Protein AF-B0NL54-F1 (afdb_monomer_lite)

pLDDT: mean 79.81, std 12.01, range [40.44, 94.69]

Foldseek 3Di:
DVVVVVVVVVVVVVVVVVVVVVVVVVVVVVVVVVVVVVCVVLVPLQVVLVVCVVVVNNVSSQVSLVVSLVVQLVVLLVVLVVVPDPCSFVSLQVSLVVSCVVSCVVCVPPPDDDPSVCSNTSVSVCCVVVPD

Organism: NCBI:txid449673

Secondary structure (DSSP, 8-state):
-HHHHHHHHHHHHHHHHHHHHHHHHHHHHHHHHHHHHHHHHHHHHHHHHHHHHHTT-HHHHHHHHHHHHHHHHHHHHHHHHHT--TTHHHHHHHHHHHHHHHHHHHHTT-SS---GGGGSSHHHHHHHHH--

Radius of gyration: 24.1 Å; chains: 1; bounding box: 74×24×54 Å

Structure (mmCIF, N/CA/C/O backbone):
data_AF-B0NL54-F1
#
_entry.id   AF-B0NL54-F1
#
loop_
_atom_site.group_PDB
_atom_site.id
_atom_site.type_symbol
_atom_site.label_atom_id
_atom_site.label_alt_id
_atom_site.label_comp_id
_atom_site.label_asym_id
_atom_site.label_entity_id
_atom_site.label_seq_id
_atom_site.pdbx_PDB_ins_code
_atom_site.Cartn_x
_atom_site.Cartn_y
_atom_site.Cartn_z
_atom_site.occupancy
_atom_site.B_iso_or_equiv
_atom_site.auth_seq_id
_atom_site.auth_comp_id
_atom_site.auth_asym_id
_atom_site.auth_atom_id
_atom_site.pdbx_PDB_model_num
ATOM 1 N N . MET A 1 1 ? 55.618 13.440 -29.341 1.00 57.75 1 MET A N 1
ATOM 2 C CA . MET A 1 1 ? 54.455 14.206 -28.835 1.00 57.75 1 MET A CA 1
ATOM 3 C C . MET A 1 1 ? 53.142 13.418 -28.956 1.00 57.75 1 MET A C 1
ATOM 5 O O . MET A 1 1 ? 52.410 13.356 -27.980 1.00 57.75 1 MET A O 1
ATOM 9 N N . ASN A 1 2 ? 52.888 12.725 -30.075 1.00 73.50 2 ASN A N 1
ATOM 10 C CA . ASN A 1 2 ? 51.617 12.015 -30.335 1.00 73.50 2 ASN A CA 1
ATOM 11 C C . ASN A 1 2 ? 51.356 10.774 -29.453 1.00 73.50 2 ASN A C 1
ATOM 13 O O . ASN A 1 2 ? 50.205 10.497 -29.118 1.00 73.50 2 ASN A O 1
ATOM 17 N N . ASN A 1 3 ? 52.403 10.052 -29.031 1.00 83.12 3 ASN A N 1
ATOM 18 C CA . ASN A 1 3 ? 52.238 8.831 -28.227 1.00 83.12 3 ASN A CA 1
ATOM 19 C C . ASN A 1 3 ? 51.778 9.127 -26.794 1.00 83.12 3 ASN A C 1
ATOM 21 O O . ASN A 1 3 ? 50.918 8.425 -26.279 1.00 83.12 3 ASN A O 1
ATOM 25 N N . LEU A 1 4 ? 52.297 10.190 -26.167 1.00 86.94 4 LEU A N 1
ATOM 26 C CA . LEU A 1 4 ? 51.869 10.594 -24.822 1.00 86.94 4 LEU A CA 1
ATOM 27 C C . LEU A 1 4 ? 50.408 11.046 -24.827 1.00 86.94 4 LEU A C 1
ATOM 29 O O . LEU A 1 4 ? 49.632 10.590 -23.998 1.00 86.94 4 LEU A O 1
ATOM 33 N N . ILE A 1 5 ? 50.020 11.855 -25.817 1.00 91.62 5 ILE A N 1
ATOM 34 C CA . ILE A 1 5 ? 48.635 12.308 -25.993 1.00 91.62 5 ILE A CA 1
ATOM 35 C C . ILE A 1 5 ? 47.696 11.109 -26.204 1.00 91.62 5 ILE A C 1
ATOM 37 O O . ILE A 1 5 ? 46.653 11.035 -25.559 1.00 91.62 5 ILE A O 1
ATOM 41 N N . SER A 1 6 ? 48.083 10.131 -27.035 1.00 91.25 6 SER A N 1
ATOM 42 C CA . SER A 1 6 ? 47.286 8.909 -27.243 1.00 91.25 6 SER A CA 1
ATOM 43 C C . SER A 1 6 ? 47.117 8.088 -25.966 1.00 91.25 6 SER A C 1
ATOM 45 O O . SER A 1 6 ? 46.012 7.639 -25.672 1.00 91.25 6 SER A O 1
ATOM 47 N N . ILE A 1 7 ? 48.186 7.918 -25.181 1.00 93.31 7 ILE A N 1
ATOM 48 C CA . ILE A 1 7 ? 48.131 7.187 -23.907 1.00 93.31 7 ILE A CA 1
ATOM 49 C C . ILE A 1 7 ? 47.221 7.919 -22.916 1.00 93.31 7 ILE A C 1
ATOM 51 O O . ILE A 1 7 ? 46.386 7.288 -22.272 1.00 93.31 7 ILE A O 1
ATOM 55 N N . THR A 1 8 ? 47.323 9.247 -22.825 1.00 92.00 8 THR A N 1
ATOM 56 C CA . THR A 1 8 ? 46.456 10.049 -21.955 1.00 92.00 8 THR A CA 1
ATOM 57 C C . THR A 1 8 ? 44.985 9.901 -22.343 1.00 92.00 8 THR A C 1
ATOM 59 O O . THR A 1 8 ? 44.158 9.652 -21.470 1.00 92.00 8 THR A O 1
ATOM 62 N N . ILE A 1 9 ? 44.649 9.975 -23.634 1.00 92.94 9 ILE A N 1
ATOM 63 C CA . ILE A 1 9 ? 43.268 9.797 -24.112 1.00 92.94 9 ILE A CA 1
ATOM 64 C C . ILE A 1 9 ? 42.753 8.386 -23.794 1.00 92.94 9 ILE A C 1
ATOM 66 O O . ILE A 1 9 ? 41.619 8.241 -23.339 1.00 92.94 9 ILE A O 1
ATOM 70 N N . LEU A 1 10 ? 43.585 7.354 -23.967 1.00 93.69 10 LEU A N 1
ATOM 71 C CA . LEU A 1 10 ? 43.217 5.969 -23.669 1.00 93.69 10 LEU A CA 1
ATOM 72 C C . LEU A 1 10 ? 42.923 5.756 -22.176 1.00 93.69 10 LEU A C 1
ATOM 74 O O . LEU A 1 10 ? 41.923 5.130 -21.822 1.00 93.69 10 LEU A O 1
ATOM 78 N N . VAL A 1 11 ? 43.754 6.321 -21.295 1.00 94.69 11 VAL A N 1
ATOM 79 C CA . VAL A 1 11 ? 43.541 6.269 -19.839 1.00 94.69 11 VAL A CA 1
ATOM 80 C C . VAL A 1 11 ? 42.267 7.016 -19.450 1.00 94.69 11 VAL A C 1
ATOM 82 O O . VAL A 1 11 ? 41.476 6.498 -18.663 1.00 94.69 11 VAL A O 1
ATOM 85 N N . PHE A 1 12 ? 42.024 8.194 -20.032 1.00 93.50 12 PHE A N 1
ATOM 86 C CA . PHE A 1 12 ? 40.788 8.940 -19.800 1.00 93.50 12 PHE A CA 1
ATOM 87 C C . PHE A 1 12 ? 39.556 8.154 -20.255 1.00 93.50 12 PHE A C 1
ATOM 89 O O . PHE A 1 12 ? 38.588 8.082 -19.504 1.00 93.50 12 PHE A O 1
ATOM 96 N N . ALA A 1 13 ? 39.595 7.511 -21.424 1.00 92.81 13 ALA A N 1
ATOM 97 C CA . ALA A 1 13 ? 38.494 6.686 -21.918 1.00 92.81 13 ALA A CA 1
ATOM 98 C C . ALA A 1 13 ? 38.180 5.515 -20.969 1.00 92.81 13 ALA A C 1
ATOM 100 O O . ALA A 1 13 ? 37.016 5.264 -20.655 1.00 92.81 13 ALA A O 1
ATOM 101 N N . PHE A 1 14 ? 39.211 4.847 -20.444 1.00 94.00 14 PHE A N 1
ATOM 102 C CA . PHE A 1 14 ? 39.033 3.757 -19.483 1.00 94.00 14 PHE A CA 1
ATOM 103 C C . PHE A 1 14 ? 38.479 4.255 -18.136 1.00 94.00 14 PHE A C 1
ATOM 105 O O . PHE A 1 14 ? 37.582 3.635 -17.561 1.00 94.00 14 PHE A O 1
ATOM 112 N N . LEU A 1 15 ? 38.941 5.419 -17.662 1.00 93.44 15 LEU A N 1
ATOM 113 C CA . LEU A 1 15 ? 38.402 6.074 -16.464 1.00 93.44 15 LEU A CA 1
ATOM 114 C C . LEU A 1 15 ? 36.918 6.434 -16.615 1.00 93.44 15 LEU A C 1
ATOM 116 O O . LEU A 1 15 ? 36.156 6.266 -15.662 1.00 93.44 15 LEU A O 1
ATOM 120 N N . GLN A 1 16 ? 36.496 6.900 -17.796 1.00 90.50 16 GLN A N 1
ATOM 121 C CA . GLN A 1 16 ? 35.091 7.230 -18.054 1.00 90.50 16 GLN A CA 1
ATOM 122 C C . GLN A 1 16 ? 34.190 5.999 -17.929 1.00 90.50 16 GLN A C 1
ATOM 124 O O . GLN A 1 16 ? 33.146 6.073 -17.285 1.00 90.50 16 GLN A O 1
ATOM 129 N N . ILE A 1 17 ? 34.609 4.843 -18.455 1.00 90.06 17 ILE A N 1
ATOM 130 C CA . ILE A 1 17 ? 33.845 3.588 -18.340 1.00 90.06 17 ILE A CA 1
ATOM 131 C C . ILE A 1 17 ? 33.623 3.214 -16.864 1.00 90.06 17 ILE A C 1
ATOM 133 O O . ILE A 1 17 ? 32.500 2.903 -16.463 1.00 90.06 17 ILE A O 1
ATOM 137 N N . ILE A 1 18 ? 34.660 3.316 -16.026 1.00 89.31 18 ILE A N 1
ATOM 138 C CA . ILE A 1 18 ? 34.564 3.044 -14.581 1.00 89.31 18 ILE A CA 1
ATOM 139 C C . ILE A 1 18 ? 33.615 4.039 -13.888 1.00 89.31 18 ILE A C 1
ATOM 141 O O . ILE A 1 18 ? 32.818 3.649 -13.028 1.00 89.31 18 ILE A O 1
ATOM 145 N N . LEU A 1 19 ? 33.659 5.318 -14.273 1.00 88.44 19 LEU A N 1
ATOM 146 C CA . LEU A 1 19 ? 32.758 6.350 -13.750 1.00 88.44 19 LEU A CA 1
ATOM 147 C C . LEU A 1 19 ? 31.290 6.070 -14.109 1.00 88.44 19 LEU A C 1
ATOM 149 O O . LEU A 1 19 ? 30.430 6.202 -13.236 1.00 88.44 19 LEU A O 1
ATOM 153 N N . PHE A 1 20 ? 30.993 5.607 -15.328 1.00 87.56 20 PHE A N 1
ATOM 154 C CA . PHE A 1 20 ? 29.632 5.223 -15.725 1.00 87.56 20 PHE A CA 1
ATOM 155 C C . PHE A 1 20 ? 29.083 4.056 -14.894 1.00 87.56 20 PHE A C 1
ATOM 157 O O . PHE A 1 20 ? 27.956 4.139 -14.404 1.00 87.56 20 PHE A O 1
ATOM 164 N N . PHE A 1 21 ? 29.876 3.006 -14.648 1.00 84.38 21 PHE A N 1
ATOM 165 C CA . PHE A 1 21 ? 29.457 1.904 -13.770 1.00 84.38 21 PHE A CA 1
ATOM 166 C C . PHE A 1 21 ? 29.184 2.374 -12.332 1.00 84.38 21 PHE A C 1
ATOM 168 O O . PHE A 1 21 ? 28.208 1.944 -11.710 1.00 84.38 21 PHE A O 1
ATOM 175 N N . LYS A 1 22 ? 29.993 3.307 -11.810 1.00 84.69 22 LYS A N 1
ATOM 176 C CA . LYS A 1 22 ? 29.787 3.895 -10.477 1.00 84.69 22 LYS A CA 1
ATOM 177 C C . LYS A 1 22 ? 28.492 4.712 -10.402 1.00 84.69 22 LYS A C 1
ATOM 179 O O . LYS A 1 22 ? 27.730 4.557 -9.446 1.00 84.69 22 LYS A O 1
ATOM 184 N N . LEU A 1 23 ? 28.218 5.533 -11.418 1.00 83.88 23 LEU A N 1
ATOM 185 C CA . LEU A 1 23 ? 26.979 6.309 -11.522 1.00 83.88 23 LEU A CA 1
ATOM 186 C C . LEU A 1 23 ? 25.748 5.405 -11.663 1.00 83.88 23 LEU A C 1
ATOM 188 O O . LEU A 1 23 ? 24.724 5.680 -11.042 1.00 83.88 23 LEU A O 1
ATOM 192 N N . TRP A 1 24 ? 25.847 4.293 -12.397 1.00 79.06 24 TRP A N 1
ATOM 193 C CA . TRP A 1 24 ? 24.740 3.345 -12.5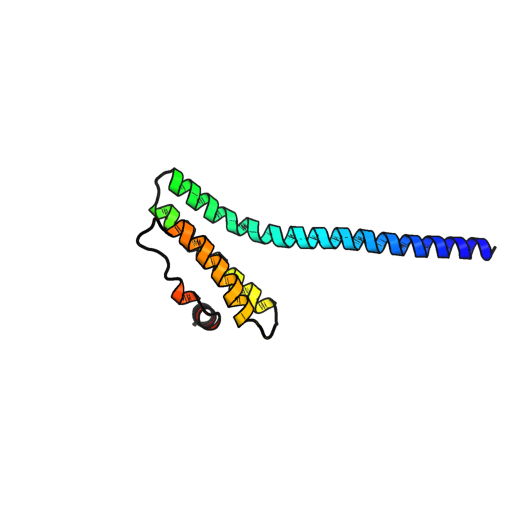44 1.00 79.06 24 TRP A CA 1
ATOM 194 C C . TRP A 1 24 ? 24.405 2.628 -11.227 1.00 79.06 24 TRP A C 1
ATOM 196 O O . TRP A 1 24 ? 23.232 2.516 -10.865 1.00 79.06 24 TRP A O 1
ATOM 206 N N . GLY A 1 25 ? 25.418 2.227 -10.451 1.00 76.56 25 GLY A N 1
ATOM 207 C CA . GLY A 1 25 ? 25.219 1.669 -9.108 1.00 76.56 25 GLY A CA 1
ATOM 208 C C . GLY A 1 25 ? 24.544 2.657 -8.145 1.00 76.56 25 GLY A C 1
ATOM 209 O O . GLY A 1 25 ? 23.629 2.284 -7.408 1.00 76.56 25 GLY A O 1
ATOM 210 N N . MET A 1 26 ? 24.933 3.938 -8.195 1.00 80.50 26 MET A N 1
ATOM 211 C CA . MET A 1 26 ? 24.290 5.003 -7.414 1.00 80.50 26 MET A CA 1
ATOM 212 C C . MET A 1 26 ? 22.848 5.266 -7.871 1.00 80.50 26 MET A C 1
ATOM 214 O O . MET A 1 26 ? 21.950 5.340 -7.033 1.00 80.50 26 MET A O 1
ATOM 218 N N . ALA A 1 27 ? 22.592 5.325 -9.180 1.00 73.19 27 ALA A N 1
ATOM 219 C CA . ALA A 1 27 ? 21.250 5.500 -9.734 1.00 73.19 27 ALA A CA 1
ATOM 220 C C . ALA A 1 27 ? 20.314 4.328 -9.380 1.00 73.19 27 ALA A C 1
ATOM 222 O O . ALA A 1 27 ? 19.149 4.544 -9.044 1.00 73.19 27 ALA A O 1
ATOM 223 N N . ASN A 1 28 ? 20.821 3.089 -9.368 1.00 70.38 28 ASN A N 1
ATOM 224 C CA . ASN A 1 28 ? 20.060 1.919 -8.926 1.00 70.38 28 ASN A CA 1
ATOM 225 C C . ASN A 1 28 ? 19.682 2.004 -7.434 1.00 70.38 28 ASN A C 1
ATOM 227 O O . ASN A 1 28 ? 18.555 1.678 -7.054 1.00 70.38 28 ASN A O 1
ATOM 231 N N . ASN A 1 29 ? 20.585 2.510 -6.587 1.00 70.88 29 ASN A N 1
ATOM 232 C CA . ASN A 1 29 ? 20.283 2.770 -5.178 1.00 70.88 29 ASN A CA 1
ATOM 233 C C . ASN A 1 29 ? 19.223 3.868 -5.004 1.00 70.88 29 ASN A C 1
ATOM 235 O O . ASN A 1 29 ? 18.309 3.690 -4.201 1.00 70.88 29 ASN A O 1
ATOM 239 N N . VAL A 1 30 ? 19.277 4.957 -5.778 1.00 65.81 30 VAL A N 1
ATOM 240 C CA . VAL A 1 30 ? 18.243 6.011 -5.759 1.00 65.81 30 VAL A CA 1
ATOM 241 C C . VAL A 1 30 ? 16.882 5.459 -6.194 1.00 65.81 30 VAL A C 1
ATOM 243 O O . VAL A 1 30 ? 15.880 5.713 -5.526 1.00 65.81 30 VAL A O 1
ATOM 246 N N . LYS A 1 31 ? 16.834 4.618 -7.236 1.00 60.44 31 LYS A N 1
ATOM 247 C CA . LYS A 1 31 ? 15.601 3.929 -7.657 1.00 60.44 31 LYS A CA 1
ATOM 248 C C . LYS A 1 31 ? 15.027 3.074 -6.518 1.00 60.44 31 LYS A C 1
ATOM 250 O O . LYS A 1 31 ? 13.836 3.158 -6.220 1.00 60.44 31 LYS A O 1
ATOM 255 N N . LYS A 1 32 ? 15.883 2.341 -5.800 1.00 60.50 32 LYS A N 1
ATOM 256 C CA . LYS A 1 32 ? 15.494 1.549 -4.621 1.00 60.50 32 LYS A CA 1
ATOM 257 C C . LYS A 1 32 ? 14.996 2.419 -3.455 1.00 60.50 32 LYS A C 1
ATOM 259 O O . LYS A 1 32 ? 14.023 2.044 -2.804 1.00 60.50 32 LYS A O 1
ATOM 264 N N . ILE A 1 33 ? 15.596 3.586 -3.216 1.00 58.50 33 ILE A N 1
ATOM 265 C CA . ILE A 1 33 ? 15.156 4.539 -2.179 1.00 58.50 33 ILE A CA 1
ATOM 266 C C . ILE A 1 33 ? 13.799 5.158 -2.542 1.00 58.50 33 ILE A C 1
ATOM 268 O O . ILE A 1 33 ? 12.898 5.155 -1.707 1.00 58.50 33 ILE A O 1
ATOM 272 N N . SER A 1 34 ? 13.600 5.577 -3.796 1.00 53.47 34 SER A N 1
ATOM 273 C CA . SER A 1 34 ? 12.327 6.156 -4.260 1.00 53.47 34 SER A CA 1
ATOM 274 C C . SER A 1 34 ? 11.147 5.184 -4.118 1.00 53.47 34 SER A C 1
ATOM 276 O O . SER A 1 34 ? 10.079 5.571 -3.647 1.00 53.47 34 SER A O 1
ATOM 278 N N . SER A 1 35 ? 11.366 3.891 -4.398 1.00 53.50 35 SER A N 1
ATOM 279 C CA . SER A 1 35 ? 10.346 2.852 -4.198 1.00 53.50 35 SER A CA 1
ATOM 280 C C . SER A 1 35 ? 9.980 2.633 -2.724 1.00 53.50 35 SER A C 1
ATOM 282 O O . SER A 1 35 ? 8.838 2.302 -2.419 1.00 53.50 35 SER A O 1
ATOM 284 N N . LYS A 1 36 ? 10.920 2.861 -1.794 1.00 50.56 36 LYS A N 1
ATOM 285 C CA . LYS A 1 36 ? 10.651 2.814 -0.349 1.00 50.56 36 LYS A CA 1
ATOM 286 C C . LYS A 1 36 ? 9.950 4.075 0.149 1.00 50.56 36 LYS A C 1
ATOM 288 O O . LYS A 1 36 ? 9.128 3.984 1.053 1.00 50.56 36 LYS A O 1
ATOM 293 N N . GLN A 1 37 ? 10.246 5.238 -0.419 1.00 40.44 37 GLN A N 1
ATOM 294 C CA . GLN A 1 37 ? 9.678 6.507 0.041 1.00 40.44 37 GLN A CA 1
ATOM 295 C C . GLN A 1 37 ? 8.174 6.621 -0.233 1.00 40.44 37 GLN A C 1
ATOM 297 O O . GLN A 1 37 ? 7.458 7.198 0.581 1.00 40.44 37 GLN A O 1
ATOM 302 N N . LEU A 1 38 ? 7.677 5.987 -1.300 1.00 45.09 38 LEU A N 1
ATOM 303 C CA . LEU A 1 38 ? 6.239 5.915 -1.566 1.00 45.09 38 LEU A CA 1
ATOM 304 C C . LEU A 1 38 ? 5.486 5.117 -0.481 1.00 45.09 38 LEU A C 1
ATOM 306 O O . LEU A 1 38 ? 4.357 5.456 -0.170 1.00 45.09 38 LEU A O 1
ATOM 310 N N . SER A 1 39 ? 6.146 4.162 0.194 1.00 52.56 39 SER A N 1
ATOM 311 C CA . SER A 1 39 ? 5.570 3.443 1.350 1.00 52.56 39 SER A CA 1
ATOM 312 C C . SER A 1 39 ? 5.549 4.245 2.662 1.00 52.56 39 SER A C 1
ATOM 314 O O . SER A 1 39 ? 4.932 3.821 3.636 1.00 52.56 39 SER A O 1
ATOM 316 N N . PHE A 1 40 ? 6.231 5.396 2.723 1.00 43.22 40 PHE A N 1
ATOM 317 C CA . PHE A 1 40 ? 6.372 6.170 3.962 1.00 43.22 40 PHE A CA 1
ATOM 318 C C . PHE A 1 40 ? 5.142 7.038 4.269 1.00 43.22 40 PHE A C 1
ATOM 320 O O . PHE A 1 40 ? 4.790 7.203 5.435 1.00 43.22 40 PHE A O 1
ATOM 327 N N . LEU A 1 41 ? 4.450 7.552 3.244 1.00 49.72 41 LEU A N 1
ATOM 328 C CA . LEU A 1 41 ? 3.183 8.275 3.431 1.00 49.72 41 LEU A CA 1
ATOM 329 C C . LEU A 1 41 ? 2.042 7.328 3.848 1.00 49.72 41 LEU A C 1
ATOM 331 O O . LEU A 1 41 ? 1.168 7.725 4.617 1.00 49.72 41 LEU A O 1
ATOM 335 N N . ASP A 1 42 ? 2.115 6.065 3.423 1.00 58.31 42 ASP A N 1
ATOM 336 C CA . ASP A 1 42 ? 1.118 5.030 3.707 1.00 58.31 42 ASP A CA 1
ATOM 337 C C . ASP A 1 42 ? 1.164 4.511 5.156 1.00 58.31 42 ASP A C 1
ATOM 339 O O . ASP A 1 42 ? 0.139 4.117 5.718 1.00 58.31 42 ASP A O 1
ATOM 343 N N . ASN A 1 43 ? 2.336 4.546 5.800 1.00 67.50 43 ASN A N 1
ATOM 344 C CA . ASN A 1 43 ? 2.500 4.036 7.164 1.00 67.50 43 ASN A CA 1
ATOM 345 C C . ASN A 1 43 ? 1.898 4.953 8.231 1.00 67.50 43 ASN A C 1
ATOM 347 O O . ASN A 1 43 ? 1.435 4.452 9.251 1.00 67.50 43 ASN A O 1
ATOM 351 N N . LYS A 1 44 ? 1.827 6.270 8.004 1.00 80.69 44 LYS A N 1
ATOM 352 C CA . LYS A 1 44 ? 1.417 7.219 9.051 1.00 80.69 44 LYS A CA 1
ATOM 353 C C . LYS A 1 44 ? -0.003 6.958 9.569 1.00 80.69 44 LYS A C 1
ATOM 355 O O . LYS A 1 44 ? -0.216 6.889 10.773 1.00 80.69 44 LYS A O 1
ATOM 360 N N . ARG A 1 45 ? -0.977 6.757 8.674 1.00 81.38 45 ARG A N 1
ATOM 361 C CA . ARG A 1 45 ? -2.375 6.482 9.070 1.00 81.38 45 ARG A CA 1
ATOM 362 C C . ARG A 1 45 ? -2.536 5.113 9.729 1.00 81.38 45 ARG A C 1
ATOM 364 O O . ARG A 1 45 ? -3.366 4.951 10.616 1.00 81.38 45 ARG A O 1
ATOM 371 N N . ILE A 1 46 ? -1.734 4.135 9.307 1.00 85.12 46 ILE A N 1
ATOM 372 C CA . ILE A 1 46 ? -1.697 2.804 9.923 1.00 85.12 46 ILE A CA 1
ATOM 373 C C . ILE A 1 46 ? -1.126 2.898 11.340 1.00 85.12 46 ILE A C 1
ATOM 375 O O . ILE A 1 46 ? -1.695 2.319 12.261 1.00 85.12 46 ILE A O 1
ATOM 379 N N . GLU A 1 47 ? -0.037 3.642 11.526 1.00 86.12 47 GLU A N 1
ATOM 380 C CA . GLU A 1 47 ? 0.578 3.892 12.832 1.00 86.12 47 GLU A CA 1
ATOM 381 C C . GLU A 1 47 ? -0.383 4.646 13.759 1.00 86.12 47 GLU A C 1
ATOM 383 O O . GLU A 1 47 ? -0.573 4.248 14.906 1.00 86.12 47 GLU A O 1
ATOM 388 N N . GLU A 1 48 ? -1.069 5.676 13.258 1.00 87.44 48 GLU A N 1
ATOM 389 C CA . GLU A 1 48 ? -2.099 6.397 14.015 1.00 87.44 48 GLU A CA 1
ATOM 390 C C . GLU A 1 48 ? -3.256 5.472 14.424 1.00 87.44 48 GLU A C 1
ATOM 392 O O . GLU A 1 48 ? -3.680 5.496 15.580 1.00 87.44 48 GLU A O 1
ATOM 397 N N . ALA A 1 49 ? -3.718 4.596 13.525 1.00 87.50 49 ALA A N 1
ATOM 398 C CA . ALA A 1 49 ? -4.750 3.610 13.841 1.00 87.50 49 ALA A CA 1
ATOM 399 C C . ALA A 1 49 ? -4.294 2.636 14.941 1.00 87.50 49 ALA A C 1
ATOM 401 O O . ALA A 1 49 ? -5.054 2.318 15.857 1.00 87.50 49 ALA A O 1
ATOM 402 N N . GLN A 1 50 ? -3.037 2.186 14.888 1.00 87.88 50 GLN A N 1
ATOM 403 C CA . GLN A 1 50 ? -2.438 1.334 15.917 1.00 87.88 50 GLN A CA 1
ATOM 404 C C . GLN A 1 50 ? -2.329 2.058 17.263 1.00 87.88 50 GLN A C 1
ATOM 406 O O . GLN A 1 50 ? -2.636 1.472 18.298 1.00 87.88 50 GLN A O 1
ATOM 411 N N . ILE A 1 51 ? -1.953 3.338 17.265 1.00 89.19 51 ILE A N 1
ATOM 412 C CA . ILE A 1 51 ? -1.901 4.154 18.482 1.00 89.19 51 ILE A CA 1
ATOM 413 C C . ILE A 1 51 ? -3.305 4.328 19.079 1.00 89.19 51 ILE A C 1
ATOM 415 O O . ILE A 1 51 ? -3.460 4.201 20.292 1.00 89.19 51 ILE A O 1
ATOM 419 N N . CYS A 1 52 ? -4.334 4.575 18.264 1.00 89.19 52 CYS A N 1
ATOM 420 C CA . CYS A 1 52 ? -5.721 4.652 18.736 1.00 89.19 52 CYS A CA 1
ATOM 421 C C . CYS A 1 52 ? -6.206 3.320 19.326 1.00 89.19 52 CYS A C 1
ATOM 423 O O . CYS A 1 52 ? -6.845 3.327 20.376 1.00 89.19 52 CYS A O 1
ATOM 425 N N . LEU A 1 53 ? -5.834 2.179 18.731 1.00 86.94 53 LEU A N 1
ATOM 426 C CA . LEU A 1 53 ? -6.097 0.860 19.320 1.00 86.94 53 LEU A CA 1
ATOM 427 C C . LEU A 1 53 ? -5.456 0.708 20.704 1.00 86.94 53 LEU A C 1
ATOM 429 O O . LEU A 1 53 ? -6.115 0.261 21.637 1.00 86.94 53 LEU A O 1
ATOM 433 N N . LEU A 1 54 ? -4.194 1.121 20.857 1.00 88.56 54 LEU A N 1
ATOM 434 C CA . LEU A 1 54 ? -3.494 1.081 22.148 1.00 88.56 54 LEU A CA 1
ATOM 435 C C . LEU A 1 54 ? -4.125 2.014 23.191 1.00 88.56 54 LEU A C 1
ATOM 437 O O . LEU A 1 54 ? -4.053 1.741 24.385 1.00 88.56 54 LEU A O 1
ATOM 441 N N . LYS A 1 55 ? -4.767 3.098 22.747 1.00 90.88 55 LYS A N 1
ATOM 442 C CA . LYS A 1 55 ? -5.539 4.023 23.591 1.00 90.88 55 LYS A CA 1
ATOM 443 C C . LYS A 1 55 ? -6.969 3.547 23.874 1.00 90.88 55 LYS A C 1
ATOM 445 O O . LYS A 1 55 ? -7.715 4.272 24.525 1.00 90.88 55 LYS A O 1
ATOM 450 N N . ASN A 1 56 ? -7.348 2.356 23.406 1.00 85.88 56 ASN A N 1
ATOM 451 C CA . ASN A 1 56 ? -8.701 1.804 23.499 1.00 85.88 56 ASN A CA 1
ATOM 452 C C . ASN A 1 56 ? -9.768 2.624 22.732 1.00 85.88 56 ASN A C 1
ATOM 454 O O . ASN A 1 56 ? -10.960 2.535 23.016 1.00 85.88 56 ASN A O 1
ATOM 458 N N . GLU A 1 57 ? -9.351 3.421 21.742 1.00 89.25 57 GLU A N 1
ATOM 459 C CA . GLU A 1 57 ? -10.212 4.227 20.866 1.00 89.25 57 GLU A CA 1
ATOM 460 C C . GLU A 1 57 ? -10.534 3.470 19.563 1.00 89.25 57 GLU A C 1
ATOM 462 O O . GLU A 1 57 ? -10.153 3.880 18.460 1.00 89.25 57 GLU A O 1
ATOM 467 N N . SER A 1 58 ? -11.228 2.336 19.681 1.00 82.62 58 SER A N 1
ATOM 468 C CA . SER A 1 58 ? -11.462 1.405 18.566 1.00 82.62 58 SER A CA 1
ATOM 469 C C . SER A 1 58 ? -12.196 2.030 17.373 1.00 82.62 58 SER A C 1
ATOM 471 O O . SER A 1 58 ? -11.855 1.737 16.229 1.00 82.62 58 SER A O 1
ATOM 473 N N . GLU A 1 59 ? -13.152 2.934 17.596 1.00 85.31 59 GLU A N 1
ATOM 474 C CA . GLU A 1 59 ? -13.890 3.579 16.497 1.00 85.31 59 GLU A CA 1
ATOM 475 C C . GLU A 1 59 ? -12.998 4.479 15.632 1.00 85.31 59 GLU A C 1
ATOM 477 O O . GLU A 1 59 ? -13.039 4.407 14.403 1.00 85.31 59 GLU A O 1
ATOM 482 N N . LYS A 1 60 ? -12.128 5.279 16.262 1.00 87.75 60 LYS A N 1
ATOM 483 C CA . LYS A 1 60 ? -11.171 6.137 15.545 1.00 87.75 60 LYS A CA 1
ATOM 484 C C . LYS A 1 60 ? -10.137 5.305 14.794 1.00 87.75 60 LYS A C 1
ATOM 486 O O . LYS A 1 60 ? -9.774 5.635 13.668 1.00 87.75 60 LYS A O 1
ATOM 491 N N . ALA A 1 61 ? -9.686 4.203 15.394 1.00 86.88 61 ALA A N 1
ATOM 492 C CA . ALA A 1 61 ? -8.773 3.282 14.732 1.00 86.88 61 ALA A CA 1
ATOM 493 C C . ALA A 1 61 ? -9.398 2.641 13.483 1.00 86.88 61 ALA A C 1
ATOM 495 O O . ALA A 1 61 ? -8.731 2.532 12.454 1.00 86.88 61 ALA A O 1
ATOM 496 N N . LEU A 1 62 ? -10.676 2.247 13.555 1.00 87.19 62 LEU A N 1
ATOM 497 C CA . LEU A 1 62 ? -11.415 1.711 12.412 1.00 87.19 62 LEU A CA 1
ATOM 498 C C . LEU A 1 62 ? -11.475 2.731 11.269 1.00 87.19 62 LEU A C 1
ATOM 500 O O . LEU A 1 62 ? -11.197 2.386 10.120 1.00 87.19 62 LEU A O 1
ATOM 504 N N . ASP A 1 63 ? -11.816 3.981 11.580 1.00 88.44 63 ASP A N 1
ATOM 505 C CA . ASP A 1 63 ? -11.911 5.051 10.589 1.00 88.44 63 ASP A CA 1
ATOM 506 C C . ASP A 1 63 ? -10.558 5.324 9.909 1.00 88.44 63 ASP A C 1
ATOM 508 O O . ASP A 1 63 ? -10.463 5.368 8.681 1.00 88.44 63 ASP A O 1
ATOM 512 N N . LEU A 1 64 ? -9.473 5.372 10.685 1.00 89.31 64 LEU A N 1
ATOM 513 C CA . LEU A 1 64 ? -8.118 5.522 10.150 1.00 89.31 64 LEU A CA 1
ATOM 514 C C . LEU A 1 64 ? -7.702 4.343 9.259 1.00 89.31 64 LEU A C 1
ATOM 516 O O . LEU A 1 64 ? -7.120 4.564 8.193 1.00 89.31 64 LEU A O 1
ATOM 520 N N . TYR A 1 65 ? -8.038 3.104 9.633 1.00 87.56 65 TYR A N 1
ATOM 521 C CA . TYR A 1 65 ? -7.795 1.938 8.780 1.00 87.56 65 TYR A CA 1
ATOM 522 C C . TYR A 1 65 ? -8.610 1.970 7.485 1.00 87.56 65 TYR A C 1
ATOM 524 O O . TYR A 1 65 ? -8.080 1.596 6.438 1.00 87.56 65 TYR A O 1
ATOM 532 N N . ARG A 1 66 ? -9.862 2.442 7.523 1.00 87.88 66 ARG A N 1
ATOM 533 C CA . ARG A 1 66 ? -10.690 2.639 6.321 1.00 87.88 66 ARG A CA 1
ATOM 534 C C . ARG A 1 66 ? -10.071 3.669 5.387 1.00 87.88 66 ARG A C 1
ATOM 536 O O . ARG A 1 66 ? -9.894 3.397 4.202 1.00 87.88 66 ARG A O 1
ATOM 543 N N . GLN A 1 67 ? -9.672 4.818 5.926 1.00 88.12 67 GLN A N 1
ATOM 544 C CA . GLN A 1 67 ? -9.019 5.864 5.141 1.00 88.12 67 GLN A CA 1
ATOM 545 C C . GLN A 1 67 ? -7.691 5.380 4.543 1.00 88.12 67 GLN A C 1
ATOM 547 O O . GLN A 1 67 ? -7.417 5.641 3.372 1.00 88.12 67 GLN A O 1
ATOM 552 N N . ALA A 1 68 ? -6.894 4.627 5.309 1.00 88.00 68 ALA A N 1
ATOM 553 C CA . ALA A 1 68 ? -5.676 4.006 4.801 1.00 88.00 68 ALA A CA 1
ATOM 554 C C . ALA A 1 68 ? -5.987 3.037 3.651 1.00 88.00 68 ALA A C 1
ATOM 556 O O . ALA A 1 68 ? -5.384 3.148 2.590 1.00 88.00 68 ALA A O 1
ATOM 557 N N . PHE A 1 69 ? -6.963 2.138 3.810 1.00 88.00 69 PHE A N 1
ATOM 558 C CA . PHE A 1 69 ? -7.353 1.198 2.756 1.00 88.00 69 PHE A CA 1
ATOM 559 C C . PHE A 1 69 ? -7.703 1.909 1.440 1.00 88.00 69 PHE A C 1
ATOM 561 O O . PHE A 1 69 ? -7.172 1.543 0.392 1.00 88.00 69 PHE A O 1
ATOM 568 N N . PHE A 1 70 ? -8.525 2.961 1.484 1.00 87.06 70 PHE A N 1
ATOM 569 C CA . PHE A 1 70 ? -8.879 3.713 0.276 1.00 87.06 70 PHE A CA 1
ATOM 570 C C . PHE A 1 70 ? -7.682 4.427 -0.361 1.00 87.06 70 PHE A C 1
ATOM 572 O O . PHE A 1 70 ? -7.605 4.489 -1.588 1.00 87.06 70 PHE A O 1
ATOM 579 N N . MET A 1 71 ? -6.721 4.908 0.437 1.00 86.31 71 MET A N 1
ATOM 580 C CA . MET A 1 71 ? -5.462 5.439 -0.096 1.00 86.31 71 MET A CA 1
ATOM 581 C C . MET A 1 71 ? -4.674 4.369 -0.859 1.00 86.31 71 MET A C 1
ATOM 583 O O . MET A 1 71 ? -4.274 4.625 -1.991 1.00 86.31 71 MET A O 1
ATOM 587 N N . PHE A 1 72 ? -4.530 3.161 -0.304 1.00 85.31 72 PHE A N 1
ATOM 588 C CA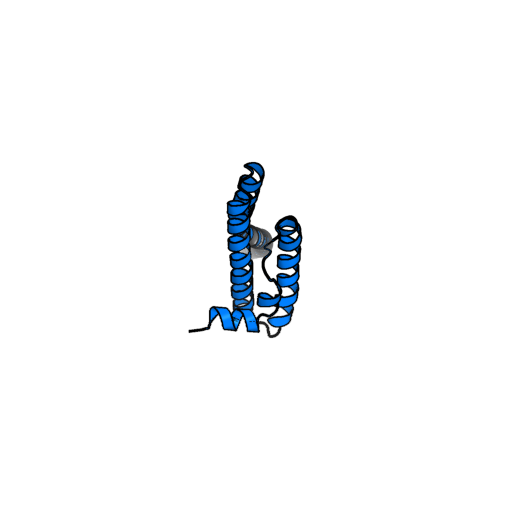 . PHE A 1 72 ? -3.849 2.048 -0.979 1.00 85.31 72 PHE A CA 1
ATOM 589 C C . PHE A 1 72 ? -4.533 1.645 -2.292 1.00 85.31 72 PHE A C 1
ATOM 591 O O . PHE A 1 72 ? -3.856 1.385 -3.286 1.00 85.31 72 PHE A O 1
ATOM 598 N N . VAL A 1 73 ? -5.868 1.596 -2.314 1.00 87.75 73 VAL A N 1
ATOM 599 C CA . VAL A 1 73 ? -6.638 1.271 -3.527 1.00 87.75 73 VAL A CA 1
ATOM 600 C C . VAL A 1 73 ? -6.477 2.361 -4.592 1.00 87.75 73 VAL A C 1
ATOM 602 O O . VAL A 1 73 ? -6.260 2.048 -5.761 1.00 87.75 73 VAL A O 1
ATOM 605 N N . SER A 1 74 ? -6.535 3.635 -4.197 1.00 86.06 74 SER A N 1
ATOM 606 C CA . SER A 1 74 ? -6.351 4.774 -5.106 1.00 86.06 74 SER A CA 1
ATOM 607 C C . SER A 1 74 ? -4.928 4.844 -5.671 1.00 86.06 74 SER A C 1
ATOM 609 O O . SER A 1 74 ? -4.732 5.032 -6.872 1.00 86.06 74 SER A O 1
ATOM 611 N N . ASP A 1 75 ? -3.915 4.623 -4.835 1.00 84.88 75 ASP A N 1
ATOM 612 C CA . ASP A 1 75 ? -2.521 4.557 -5.272 1.00 84.88 75 ASP A CA 1
ATOM 613 C C . ASP A 1 75 ? -2.285 3.383 -6.237 1.00 84.88 75 ASP A C 1
ATOM 615 O O . ASP A 1 75 ? -1.683 3.570 -7.299 1.00 84.88 75 ASP A O 1
ATOM 619 N N . LEU A 1 76 ? -2.836 2.198 -5.941 1.00 85.81 76 LEU A N 1
ATOM 620 C CA . LEU A 1 76 ? -2.786 1.059 -6.858 1.00 85.81 76 LEU A CA 1
ATOM 621 C C . LEU A 1 76 ? -3.433 1.397 -8.208 1.00 85.81 76 LEU A C 1
ATOM 623 O O . LEU A 1 76 ? -2.872 1.066 -9.254 1.00 85.81 76 LEU A O 1
ATOM 627 N N . TYR A 1 77 ? -4.576 2.081 -8.199 1.00 85.50 77 TYR A N 1
ATOM 628 C CA . TYR A 1 77 ? -5.263 2.520 -9.412 1.00 85.50 77 TYR A CA 1
ATOM 629 C C . TYR A 1 77 ? -4.388 3.460 -10.252 1.00 85.50 77 TYR A C 1
ATOM 631 O O . TYR A 1 77 ? -4.141 3.190 -11.428 1.00 85.50 77 TYR A O 1
ATOM 639 N N . ASN A 1 78 ? -3.809 4.492 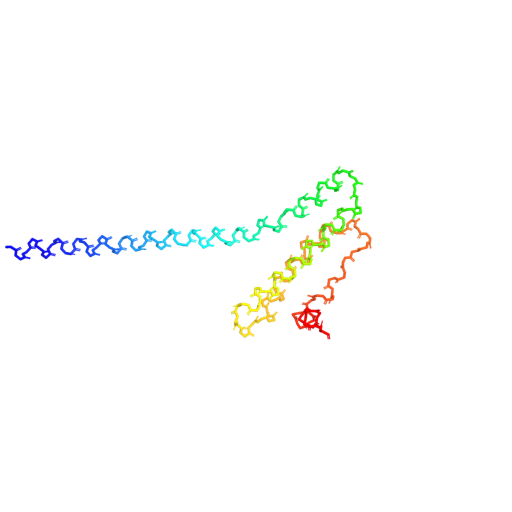-9.635 1.00 84.31 78 ASN A N 1
ATOM 640 C CA . ASN A 1 78 ? -2.925 5.444 -10.315 1.00 84.31 78 ASN A CA 1
ATOM 641 C C . ASN A 1 78 ? -1.653 4.776 -10.873 1.00 84.31 78 ASN A C 1
ATOM 643 O O . ASN A 1 78 ? -1.217 5.078 -11.989 1.00 84.31 78 ASN A O 1
ATOM 647 N N . LYS A 1 79 ? -1.072 3.819 -10.140 1.00 83.00 79 LYS A N 1
ATOM 648 C CA . LYS A 1 79 ? 0.067 3.017 -10.619 1.00 83.00 79 LYS A CA 1
ATOM 649 C C . LYS A 1 79 ? -0.314 2.146 -11.814 1.00 83.00 79 LYS A C 1
ATOM 651 O O . LYS A 1 79 ? 0.420 2.087 -12.792 1.00 83.00 79 LYS A O 1
ATOM 656 N N . THR A 1 80 ? -1.489 1.526 -11.765 1.00 81.94 80 THR A N 1
ATOM 657 C CA . THR A 1 80 ? -2.002 0.685 -12.857 1.00 81.94 80 THR A CA 1
ATOM 658 C C . THR A 1 80 ? -2.270 1.505 -14.128 1.00 81.94 80 THR A C 1
ATOM 660 O O . THR A 1 80 ? -2.081 1.012 -15.240 1.00 81.94 80 THR A O 1
ATOM 663 N N . LEU A 1 81 ? -2.663 2.777 -13.988 1.00 80.31 81 LEU A N 1
ATOM 664 C CA . LEU A 1 81 ? -2.832 3.697 -15.118 1.00 80.31 81 LEU A CA 1
ATOM 665 C C . LEU A 1 81 ? -1.504 4.114 -15.760 1.00 80.31 81 LEU A C 1
ATOM 667 O O . LEU A 1 81 ? -1.416 4.195 -16.985 1.00 80.31 81 LEU A O 1
ATOM 671 N N . THR A 1 82 ? -0.486 4.380 -14.943 1.00 72.69 82 THR A N 1
ATOM 672 C CA . THR A 1 82 ? 0.823 4.876 -15.403 1.00 72.69 82 THR A CA 1
ATOM 673 C C . THR A 1 82 ? 1.707 3.794 -16.029 1.00 72.69 82 THR A C 1
ATOM 675 O O . THR A 1 82 ? 2.563 4.129 -16.843 1.00 72.69 82 THR A O 1
ATOM 678 N N . ASP A 1 83 ? 1.480 2.513 -15.717 1.00 66.56 83 ASP A N 1
ATOM 679 C CA . ASP A 1 83 ? 2.297 1.391 -16.209 1.00 66.56 83 ASP A CA 1
ATOM 680 C C . ASP A 1 83 ? 2.111 1.079 -17.711 1.00 66.56 83 ASP A C 1
ATOM 682 O O . ASP A 1 83 ? 2.958 0.428 -18.312 1.00 66.56 83 ASP A O 1
ATOM 686 N N . GLY A 1 84 ? 1.042 1.557 -18.364 1.00 58.75 84 GLY A N 1
ATOM 687 C CA . GLY A 1 84 ? 0.861 1.466 -19.827 1.00 58.75 84 GLY 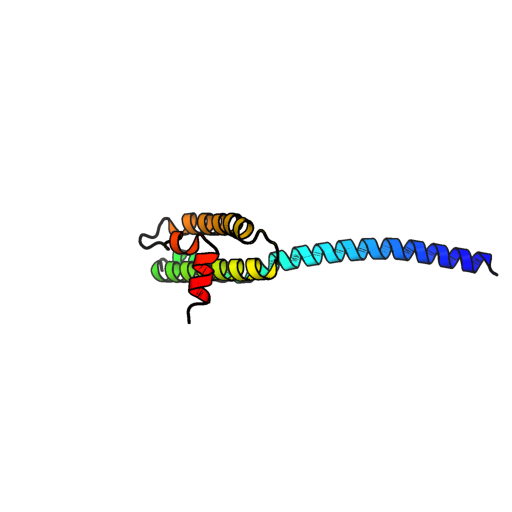A CA 1
ATOM 688 C C . GLY A 1 84 ? 0.822 0.048 -20.432 1.00 58.75 84 GLY A C 1
ATOM 689 O O . GLY A 1 84 ? 0.634 -0.086 -21.639 1.00 58.75 84 GLY A O 1
ATOM 690 N N . SER A 1 85 ? 0.978 -1.004 -19.626 1.00 61.72 85 SER A N 1
ATOM 691 C CA . SER A 1 85 ? 1.044 -2.392 -20.071 1.00 61.72 85 SER A CA 1
ATOM 692 C C . SER A 1 85 ? -0.345 -2.932 -20.428 1.00 61.72 85 SER A C 1
ATOM 694 O O . SER A 1 85 ? -1.345 -2.575 -19.810 1.00 61.72 85 SER A O 1
ATOM 696 N N . GLU A 1 86 ? -0.436 -3.849 -21.396 1.00 65.12 86 GLU A N 1
ATOM 697 C CA . GLU A 1 86 ? -1.684 -4.581 -21.701 1.00 65.12 86 GLU A CA 1
ATOM 698 C C . GLU A 1 86 ? -2.157 -5.465 -20.523 1.00 65.12 86 GLU A C 1
ATOM 700 O O . GLU A 1 86 ? -3.281 -5.962 -20.514 1.00 65.12 86 GLU A O 1
ATOM 705 N N . ARG A 1 87 ? -1.327 -5.619 -19.478 1.00 73.62 87 ARG A N 1
ATOM 706 C CA . ARG A 1 87 ? -1.549 -6.471 -18.299 1.00 73.62 87 ARG A CA 1
ATOM 707 C C . ARG A 1 87 ? -2.094 -5.724 -17.078 1.00 73.62 87 ARG A C 1
ATOM 709 O O . ARG A 1 87 ? -1.925 -6.183 -15.949 1.00 73.62 87 ARG A O 1
ATOM 716 N N . LYS A 1 88 ? -2.807 -4.610 -17.275 1.00 79.88 88 LYS A N 1
ATOM 717 C CA . LYS A 1 88 ? -3.416 -3.819 -16.181 1.00 79.88 88 LYS A CA 1
ATOM 718 C C . LYS A 1 88 ? -4.223 -4.674 -15.202 1.00 79.88 88 LYS A C 1
ATOM 720 O O . LYS A 1 88 ? -4.112 -4.508 -13.990 1.00 79.88 88 LYS A O 1
ATOM 725 N N . LYS A 1 89 ? -5.009 -5.621 -15.727 1.00 80.94 89 LYS A N 1
ATOM 726 C CA . LYS A 1 89 ? -5.858 -6.505 -14.915 1.00 80.94 89 LYS A CA 1
ATOM 727 C C . LYS A 1 89 ? -5.032 -7.485 -14.079 1.00 80.94 89 LYS A C 1
ATOM 729 O O . LYS A 1 89 ? -5.325 -7.670 -12.903 1.00 80.94 89 LYS A O 1
ATOM 734 N N . GLU A 1 90 ? -3.975 -8.067 -14.639 1.00 81.94 90 GLU A N 1
ATOM 735 C CA . GLU A 1 90 ? -3.087 -8.984 -13.908 1.00 81.94 90 GLU A CA 1
ATOM 736 C C . GLU A 1 90 ? -2.327 -8.253 -12.793 1.00 81.94 90 GLU A C 1
ATOM 738 O O . GLU A 1 90 ? -2.333 -8.708 -11.647 1.00 81.94 90 GLU A O 1
ATOM 743 N N . TYR A 1 91 ? -1.758 -7.082 -13.105 1.00 82.25 91 TYR A N 1
ATOM 744 C CA . TYR A 1 91 ? -1.062 -6.232 -12.135 1.00 82.25 91 TYR A CA 1
ATOM 745 C C . TYR A 1 91 ? -1.979 -5.832 -10.971 1.00 82.25 91 TYR A C 1
ATOM 747 O O . TYR A 1 91 ? -1.611 -5.981 -9.801 1.00 82.25 91 TYR A O 1
ATOM 755 N N . TRP A 1 92 ? -3.207 -5.404 -11.290 1.00 84.69 92 TRP A N 1
ATOM 756 C CA . TRP A 1 92 ? -4.234 -5.109 -10.297 1.00 84.69 92 TRP A CA 1
ATOM 757 C C . TRP A 1 92 ? -4.491 -6.307 -9.386 1.00 84.69 92 TRP A C 1
ATOM 759 O O . TRP A 1 92 ? -4.380 -6.186 -8.170 1.00 84.69 92 TRP A O 1
ATOM 769 N N . THR A 1 93 ? -4.782 -7.475 -9.963 1.00 85.06 93 THR A N 1
ATOM 770 C CA . THR A 1 93 ? -5.176 -8.670 -9.202 1.00 85.06 93 THR A CA 1
ATOM 771 C C . THR A 1 93 ? -4.071 -9.112 -8.236 1.00 85.06 93 THR A C 1
ATOM 773 O O . THR A 1 93 ? -4.336 -9.398 -7.066 1.00 85.06 93 THR A O 1
ATOM 776 N N . GLU A 1 94 ? -2.813 -9.112 -8.689 1.00 81.44 94 GLU A N 1
ATOM 777 C CA . GLU A 1 94 ? -1.671 -9.513 -7.862 1.00 81.44 94 GLU A CA 1
ATOM 778 C C . GLU A 1 94 ? -1.452 -8.559 -6.677 1.00 81.44 94 GLU A C 1
ATOM 780 O O . GLU A 1 94 ? -1.159 -8.985 -5.555 1.00 81.44 94 GLU A O 1
ATOM 785 N N . HIS A 1 95 ? -1.552 -7.251 -6.917 1.00 81.25 95 HIS A N 1
ATOM 786 C CA . HIS A 1 95 ? -1.236 -6.237 -5.910 1.00 81.25 95 HIS A CA 1
ATOM 787 C C . HIS A 1 95 ? -2.417 -5.962 -4.976 1.00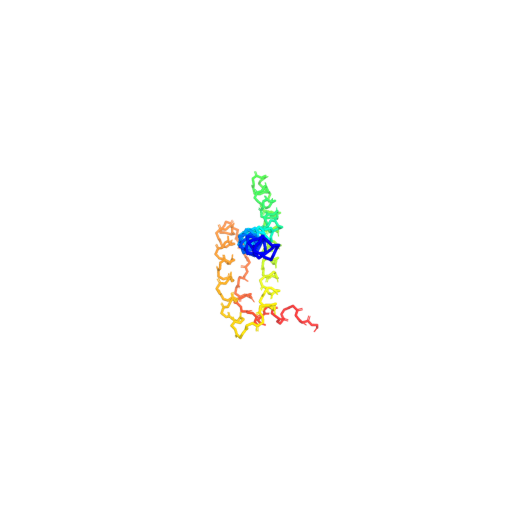 81.25 95 HIS A C 1
ATOM 789 O O . HIS A 1 95 ? -2.220 -5.813 -3.767 1.00 81.25 95 HIS A O 1
ATOM 795 N N . TYR A 1 96 ? -3.642 -6.009 -5.493 1.00 84.94 96 TYR A N 1
ATOM 796 C CA . TYR A 1 96 ? -4.863 -5.902 -4.707 1.00 84.94 96 TYR A CA 1
ATOM 797 C C . TYR A 1 96 ? -4.978 -7.040 -3.684 1.00 84.94 96 TYR A C 1
ATOM 799 O O . TYR A 1 96 ? -5.229 -6.790 -2.504 1.00 84.94 96 TYR A O 1
ATOM 807 N N . ALA A 1 97 ? -4.661 -8.281 -4.075 1.00 83.50 97 ALA A N 1
ATOM 808 C CA . ALA A 1 97 ? -4.649 -9.420 -3.154 1.00 83.50 97 ALA A CA 1
ATOM 809 C C . ALA A 1 97 ? -3.700 -9.212 -1.953 1.00 83.50 97 ALA A C 1
ATOM 811 O O . ALA A 1 97 ? -4.010 -9.606 -0.823 1.00 83.50 97 ALA A O 1
ATOM 812 N N . LYS A 1 98 ? -2.552 -8.548 -2.164 1.00 83.38 98 LYS A N 1
ATOM 813 C CA . LYS A 1 98 ? -1.608 -8.209 -1.084 1.00 83.38 98 LYS A CA 1
ATOM 814 C C . LYS A 1 98 ? -2.211 -7.184 -0.116 1.00 83.38 98 LYS A C 1
ATOM 816 O O . LYS A 1 98 ? -2.053 -7.357 1.096 1.00 83.38 98 LYS A O 1
ATOM 821 N N . ILE A 1 99 ? -2.918 -6.174 -0.632 1.00 84.25 99 ILE A N 1
ATOM 822 C CA . ILE A 1 99 ? -3.618 -5.149 0.163 1.00 84.25 99 ILE A CA 1
ATOM 823 C C . ILE A 1 99 ? -4.725 -5.801 0.999 1.00 84.25 99 ILE A C 1
ATOM 825 O O . ILE A 1 99 ? -4.737 -5.650 2.221 1.00 84.25 99 ILE A O 1
ATOM 829 N N . VAL A 1 100 ? -5.598 -6.605 0.384 1.00 85.50 100 VAL A N 1
ATOM 830 C CA . VAL A 1 100 ? -6.687 -7.299 1.094 1.00 85.50 100 VAL A CA 1
ATOM 831 C C . VAL A 1 100 ? -6.138 -8.163 2.220 1.00 85.50 100 VAL A C 1
ATOM 833 O O . VAL A 1 100 ? -6.593 -8.056 3.358 1.00 85.50 100 VAL A O 1
ATOM 836 N N . ARG A 1 101 ? -5.096 -8.963 1.959 1.00 83.31 101 ARG A N 1
ATOM 837 C CA . ARG A 1 101 ? -4.464 -9.797 2.993 1.00 83.31 101 ARG A CA 1
ATOM 838 C C . ARG A 1 101 ? -3.911 -8.965 4.156 1.00 83.31 101 ARG A C 1
ATOM 840 O O . ARG A 1 101 ? -3.986 -9.387 5.310 1.00 83.31 101 ARG A O 1
ATOM 847 N N . PHE A 1 102 ? -3.343 -7.796 3.865 1.00 83.25 102 PHE A N 1
ATOM 848 C CA . PHE A 1 102 ? -2.783 -6.892 4.869 1.00 83.25 102 PHE A CA 1
ATOM 849 C C . PHE A 1 102 ? -3.857 -6.290 5.785 1.00 83.25 102 PHE A C 1
ATOM 851 O O . PHE A 1 102 ? -3.648 -6.231 7.003 1.00 83.25 102 PHE A O 1
ATOM 858 N N . PHE A 1 103 ? -4.990 -5.868 5.216 1.00 82.75 103 PHE A N 1
ATOM 859 C CA . PHE A 1 103 ? -6.093 -5.260 5.962 1.00 82.75 103 PHE A CA 1
ATOM 860 C C . PHE A 1 103 ? -6.988 -6.295 6.644 1.00 82.75 103 PHE A C 1
ATOM 862 O O . PHE A 1 103 ? -7.378 -6.069 7.783 1.00 82.75 103 PHE A O 1
ATOM 869 N N . THR A 1 104 ? -7.211 -7.466 6.041 1.00 83.88 104 THR A N 1
ATOM 870 C CA . THR A 1 104 ? -7.989 -8.566 6.648 1.00 83.88 104 THR A CA 1
ATOM 871 C C . THR A 1 104 ? -7.420 -8.956 8.012 1.00 83.88 104 THR A C 1
ATOM 873 O O . THR A 1 104 ? -8.152 -9.053 8.989 1.00 83.88 104 THR A O 1
ATOM 876 N N . ARG A 1 105 ? -6.091 -9.092 8.122 1.00 81.38 105 ARG A N 1
ATOM 877 C CA . ARG A 1 105 ? -5.431 -9.431 9.394 1.00 81.38 105 ARG A CA 1
ATOM 878 C C . ARG A 1 105 ? -5.605 -8.356 10.473 1.00 81.38 105 ARG A C 1
ATOM 880 O O . ARG A 1 105 ? -5.616 -8.677 11.652 1.00 81.38 105 ARG A O 1
ATOM 887 N N . ARG A 1 106 ? -5.690 -7.083 10.085 1.00 80.19 106 ARG A N 1
ATOM 888 C CA . ARG A 1 106 ? -5.805 -5.952 11.024 1.00 80.19 106 ARG A CA 1
ATOM 889 C C . ARG A 1 106 ? -7.247 -5.652 11.405 1.00 80.19 106 ARG A C 1
ATOM 891 O O . ARG A 1 106 ? -7.495 -5.189 12.511 1.00 80.19 106 ARG A O 1
ATOM 898 N N . LEU A 1 107 ? -8.172 -5.930 10.493 1.00 82.00 107 LEU A N 1
ATOM 899 C CA . LEU A 1 107 ? -9.599 -5.706 10.672 1.00 82.00 107 LEU A CA 1
ATOM 900 C C . LEU A 1 107 ? -10.335 -6.926 11.241 1.00 82.00 107 LEU A C 1
ATOM 902 O O . LEU A 1 107 ? -11.521 -6.824 11.509 1.00 82.00 107 LEU A O 1
ATOM 906 N N . GLN A 1 108 ? -9.647 -8.048 11.487 1.00 79.50 108 GLN A N 1
ATOM 907 C CA . GLN A 1 108 ? -10.251 -9.288 11.994 1.00 79.50 108 GLN A CA 1
ATOM 908 C C . GLN A 1 108 ? -11.022 -9.110 13.314 1.00 79.50 108 GLN A C 1
ATOM 910 O O . GLN A 1 108 ? -11.988 -9.822 13.557 1.00 79.50 108 GLN A O 1
ATOM 915 N N . ASN A 1 109 ? -10.609 -8.153 14.148 1.00 75.19 109 ASN A N 1
ATOM 916 C CA . ASN A 1 109 ? -11.241 -7.874 15.440 1.00 75.19 109 ASN A CA 1
ATOM 917 C C . ASN A 1 109 ? -12.375 -6.836 15.352 1.00 75.19 109 ASN A C 1
ATOM 919 O O . ASN A 1 109 ? -12.896 -6.418 16.382 1.00 75.19 109 ASN A O 1
ATOM 923 N N . PHE A 1 110 ? -12.728 -6.380 14.147 1.00 77.25 110 PHE A N 1
ATOM 924 C CA . PHE A 1 110 ? -13.757 -5.372 13.924 1.00 77.25 110 PHE A CA 1
ATOM 925 C C . PHE A 1 110 ? -14.955 -5.977 13.188 1.00 77.25 110 PHE A C 1
ATOM 927 O O . PHE A 1 110 ? -14.822 -6.464 12.069 1.00 77.25 110 PHE A O 1
ATOM 934 N N . ASP A 1 111 ? -16.135 -5.872 13.798 1.00 59.53 111 ASP A N 1
ATOM 935 C CA . ASP A 1 111 ? -17.385 -6.473 13.304 1.00 59.53 111 ASP A CA 1
ATOM 936 C C . ASP A 1 111 ? -17.922 -5.793 12.023 1.00 59.53 111 ASP A C 1
ATOM 938 O O . ASP A 1 111 ? -18.616 -6.400 11.215 1.00 59.53 111 ASP A O 1
ATOM 942 N N . ASN A 1 112 ? -17.552 -4.527 11.784 1.00 63.38 112 ASN A N 1
ATOM 943 C CA . ASN A 1 112 ? -18.033 -3.713 10.660 1.00 63.38 112 ASN A CA 1
ATOM 944 C C . ASN A 1 112 ? -16.931 -3.489 9.604 1.00 63.38 112 ASN A C 1
ATOM 946 O O . ASN A 1 112 ? -16.494 -2.358 9.338 1.00 63.38 112 ASN A O 1
ATOM 950 N N . SER A 1 113 ? -16.408 -4.600 9.084 1.00 69.06 113 SER A N 1
ATOM 951 C CA . SER A 1 113 ? -15.261 -4.612 8.173 1.00 69.06 113 SER A CA 1
ATOM 952 C C . SER A 1 113 ? -15.608 -4.117 6.758 1.00 69.06 113 SER A C 1
ATOM 954 O O . SER A 1 113 ? -16.763 -4.095 6.341 1.00 69.06 113 SER A O 1
ATOM 956 N N . ILE A 1 114 ? -14.591 -3.633 6.043 1.00 74.19 114 ILE A N 1
ATOM 957 C CA . ILE A 1 114 ? -14.705 -3.129 4.669 1.00 74.19 114 ILE A CA 1
ATOM 958 C C . ILE A 1 114 ? -15.081 -4.290 3.746 1.00 74.19 114 ILE A C 1
ATOM 960 O O . ILE A 1 114 ? -14.413 -5.323 3.768 1.00 74.19 114 ILE A O 1
ATOM 964 N N . ASP A 1 115 ? -16.086 -4.104 2.888 1.00 81.94 115 ASP A N 1
ATOM 965 C CA . ASP A 1 115 ? -16.372 -5.069 1.828 1.00 81.94 115 ASP A CA 1
ATOM 966 C C . ASP A 1 115 ? -15.319 -4.959 0.716 1.00 81.94 115 ASP A C 1
ATOM 968 O O . ASP A 1 115 ? -15.371 -4.096 -0.164 1.00 81.94 115 ASP A O 1
ATOM 972 N N . PHE A 1 116 ? -14.324 -5.844 0.774 1.00 84.50 116 PHE A N 1
ATOM 973 C CA . PHE A 1 116 ? -13.249 -5.906 -0.211 1.00 84.50 116 PHE A CA 1
ATOM 974 C C . PHE A 1 116 ? -13.755 -6.307 -1.612 1.00 84.50 116 PHE A C 1
ATOM 976 O O . PHE A 1 116 ? -13.150 -5.927 -2.610 1.00 84.50 116 PHE A O 1
ATOM 983 N N . SER A 1 117 ? -14.886 -7.010 -1.735 1.00 82.75 117 SER A N 1
ATOM 984 C CA . SER A 1 117 ? -15.390 -7.483 -3.039 1.00 82.75 117 SER A CA 1
ATOM 985 C C . SER A 1 117 ? -15.813 -6.346 -3.982 1.00 82.75 117 SER A C 1
ATOM 987 O O . SER A 1 117 ? -15.811 -6.492 -5.209 1.00 82.75 117 SER A O 1
ATOM 989 N N . VAL A 1 118 ? -16.115 -5.175 -3.416 1.00 86.12 118 VAL A N 1
ATOM 990 C CA . VAL A 1 118 ? -16.459 -3.959 -4.163 1.00 86.12 118 VAL A CA 1
ATOM 991 C C . VAL A 1 118 ? -15.274 -3.455 -4.995 1.00 86.12 118 VAL A C 1
ATOM 993 O O . VAL A 1 118 ? -15.476 -2.880 -6.063 1.00 86.12 118 VAL A O 1
ATOM 996 N N . TYR A 1 119 ? -14.040 -3.712 -4.549 1.00 85.00 119 TYR A N 1
ATOM 997 C CA . TYR A 1 119 ? -12.812 -3.179 -5.149 1.00 85.00 119 TYR A CA 1
ATOM 998 C C . TYR A 1 119 ? -11.931 -4.269 -5.782 1.00 85.00 119 TYR A C 1
ATOM 1000 O O . TYR A 1 119 ? -10.764 -4.025 -6.067 1.00 85.00 119 TYR A O 1
ATOM 1008 N N . ASP A 1 120 ? -12.460 -5.477 -5.994 1.00 84.81 120 ASP A N 1
ATOM 1009 C CA . ASP A 1 120 ? -11.688 -6.635 -6.472 1.00 84.81 120 ASP A CA 1
ATOM 1010 C C . ASP A 1 120 ? -11.106 -6.469 -7.886 1.00 84.81 120 ASP A C 1
ATOM 1012 O O . ASP A 1 120 ? -10.052 -7.023 -8.197 1.00 84.81 120 ASP A O 1
ATOM 1016 N N . THR A 1 121 ? -11.753 -5.661 -8.724 1.00 87.31 121 THR A N 1
ATOM 1017 C CA . THR A 1 121 ? -11.462 -5.531 -10.150 1.00 87.31 121 THR A CA 1
ATOM 1018 C C . THR A 1 121 ? -11.197 -4.077 -10.492 1.00 87.31 121 THR A C 1
ATOM 1020 O O . THR A 1 121 ? -11.945 -3.189 -10.077 1.00 87.31 121 THR A O 1
ATOM 1023 N N . PHE A 1 122 ? -10.183 -3.849 -11.327 1.00 84.75 122 PHE A N 1
ATOM 1024 C CA . PHE A 1 122 ? -9.845 -2.521 -11.834 1.00 84.75 122 PHE A CA 1
ATOM 1025 C C . PHE A 1 122 ? -11.063 -1.811 -12.444 1.00 84.75 122 PHE A C 1
ATOM 1027 O O . PHE A 1 122 ? -11.339 -0.676 -12.079 1.00 84.75 122 PHE A O 1
ATOM 1034 N N . ASP A 1 123 ? -11.846 -2.507 -13.278 1.00 84.62 123 ASP A N 1
ATOM 1035 C CA . ASP A 1 123 ? -13.030 -1.951 -13.949 1.00 84.62 123 ASP A CA 1
ATOM 1036 C C . ASP A 1 123 ? -14.081 -1.412 -12.949 1.00 84.62 123 ASP A C 1
ATOM 1038 O O . ASP A 1 123 ? -14.696 -0.373 -13.184 1.00 84.62 123 ASP A O 1
A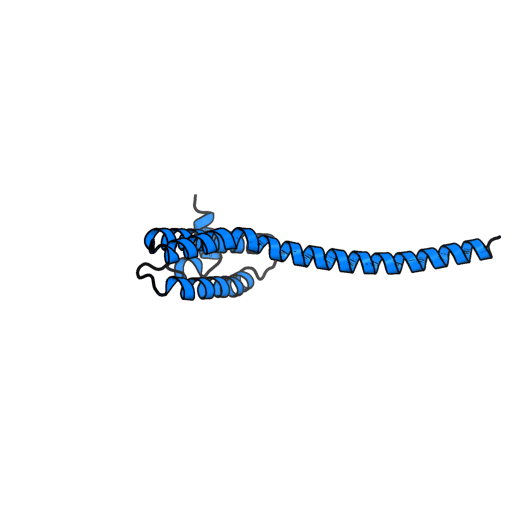TOM 1042 N N . LYS A 1 124 ? -14.277 -2.082 -11.800 1.00 86.81 124 LYS A N 1
ATOM 1043 C CA . LYS A 1 124 ? -15.212 -1.622 -10.754 1.00 86.81 124 LYS A CA 1
ATOM 1044 C C . LYS A 1 124 ? -14.713 -0.338 -10.096 1.00 86.81 124 LYS A C 1
ATOM 1046 O O . LYS A 1 124 ? -15.483 0.599 -9.901 1.00 86.81 124 LYS A O 1
ATOM 1051 N N . VAL A 1 125 ? -13.423 -0.291 -9.763 1.00 86.12 125 VAL A N 1
ATOM 1052 C CA . VAL A 1 125 ? -12.803 0.886 -9.139 1.00 86.12 125 VAL A CA 1
ATOM 1053 C C . VAL A 1 125 ? -12.765 2.062 -10.110 1.00 86.12 125 VAL A C 1
ATOM 1055 O O . VAL A 1 125 ? -13.091 3.181 -9.725 1.00 86.12 125 VAL A O 1
ATOM 1058 N N . GLU A 1 126 ? -12.457 1.804 -11.377 1.00 85.12 126 GLU A N 1
ATOM 1059 C CA . GLU A 1 126 ? -12.502 2.796 -12.447 1.00 85.12 126 GLU A CA 1
ATOM 1060 C C . GLU A 1 126 ? -13.902 3.410 -12.572 1.00 85.12 126 GLU A C 1
ATOM 1062 O O . GLU A 1 126 ? -14.039 4.632 -12.553 1.00 85.12 126 GLU A O 1
ATOM 1067 N N . GLN A 1 127 ? -14.960 2.592 -12.587 1.00 85.94 127 GLN A N 1
ATOM 1068 C CA . GLN A 1 127 ? -16.340 3.088 -12.609 1.00 85.94 127 GLN A CA 1
ATOM 1069 C C . GLN A 1 127 ? -16.694 3.943 -11.387 1.00 85.94 127 GLN A C 1
ATOM 1071 O O . GLN A 1 127 ? -17.436 4.912 -11.528 1.00 85.94 127 GLN A O 1
ATOM 1076 N N . LEU A 1 128 ? -16.185 3.607 -10.199 1.00 85.62 128 LEU A N 1
ATOM 1077 C CA . LEU A 1 128 ? -16.419 4.384 -8.977 1.00 85.62 128 LEU A CA 1
ATOM 1078 C C . LEU A 1 128 ? -15.702 5.739 -8.999 1.00 85.62 128 LEU A C 1
ATOM 1080 O O . LEU A 1 128 ? -16.256 6.721 -8.514 1.00 85.62 128 LEU A O 1
ATOM 1084 N N . ILE A 1 129 ? -14.490 5.794 -9.556 1.00 83.62 129 ILE A N 1
ATOM 1085 C CA . ILE A 1 129 ? -13.673 7.015 -9.623 1.00 83.62 129 ILE A CA 1
ATOM 1086 C C . ILE A 1 129 ? -14.125 7.930 -10.770 1.00 83.62 129 ILE A C 1
ATOM 1088 O O . ILE A 1 129 ? -14.125 9.150 -10.618 1.00 83.62 129 ILE A O 1
ATOM 1092 N N . ILE A 1 130 ? -14.503 7.358 -11.917 1.00 80.69 130 ILE A N 1
ATOM 1093 C CA . ILE A 1 130 ? -14.895 8.104 -13.122 1.00 80.69 130 ILE A CA 1
ATOM 1094 C C . ILE A 1 130 ? -16.372 8.518 -13.090 1.00 80.69 130 ILE A C 1
ATOM 1096 O O . ILE A 1 130 ? -16.741 9.444 -13.814 1.00 80.69 130 ILE A O 1
ATOM 1100 N N . ARG A 1 131 ? -17.219 7.886 -12.260 1.00 61.62 131 ARG A N 1
ATOM 1101 C CA . ARG A 1 131 ? -18.640 8.251 -12.132 1.00 61.62 131 ARG A CA 1
ATOM 1102 C C . ARG A 1 131 ? -18.800 9.749 -11.828 1.00 61.62 131 ARG A C 1
ATOM 1104 O O . ARG A 1 131 ? -18.579 10.197 -10.705 1.00 61.62 131 ARG A O 1
ATOM 1111 N N . LYS A 1 132 ? -19.201 10.485 -12.866 1.00 50.97 132 LYS A N 1
ATOM 1112 C CA . LYS A 1 132 ? -19.863 11.789 -12.826 1.00 50.97 132 LYS A CA 1
ATOM 1113 C C . LYS A 1 132 ? -21.368 11.575 -12.824 1.00 50.97 132 LYS A C 1
ATOM 1115 O O . LYS A 1 132 ? -21.820 10.694 -13.591 1.00 50.97 132 LYS A O 1
#

Sequence (132 aa):
MNNLISITILVFAFLQIILFFKLWGMANNVKKISSKQLSFLDNKRIEEAQICLLKNESEKALDLYRQAFFMFVSDLYNKTLTDGSERKKEYWTEHYAKIVRFFTRRLQNFDNSIDFSVYDTFDKVEQLIIRK